Protein AF-A0A3D0DSM5-F1 (afdb_monomer_lite)

Structure (mmCIF, N/CA/C/O backbone):
data_AF-A0A3D0DSM5-F1
#
_entry.id   AF-A0A3D0DSM5-F1
#
loop_
_atom_site.group_PDB
_atom_site.id
_atom_site.type_symbol
_atom_site.label_atom_id
_atom_site.label_alt_id
_atom_site.label_comp_id
_atom_site.label_asym_id
_atom_site.label_entity_id
_atom_site.label_seq_id
_atom_site.pdbx_PDB_ins_code
_atom_site.Cartn_x
_atom_site.Cartn_y
_atom_site.Cartn_z
_atom_site.occupancy
_atom_site.B_iso_or_equiv
_atom_site.auth_seq_id
_atom_site.auth_comp_id
_atom_site.auth_asym_id
_atom_site.auth_atom_id
_atom_site.pdbx_PDB_model_num
ATOM 1 N N . MET A 1 1 ? 28.394 -17.013 -26.724 1.00 43.09 1 MET A N 1
ATOM 2 C CA . MET A 1 1 ? 28.543 -17.064 -25.254 1.00 43.09 1 MET A CA 1
ATOM 3 C C . MET A 1 1 ? 27.442 -16.187 -24.688 1.00 43.09 1 MET A C 1
ATOM 5 O O . MET A 1 1 ? 27.220 -15.110 -25.220 1.00 43.09 1 MET A O 1
ATOM 9 N N . THR A 1 2 ? 26.650 -16.752 -23.790 1.00 45.03 2 THR A N 1
ATOM 10 C CA . THR A 1 2 ? 25.288 -16.355 -23.407 1.00 45.03 2 THR A CA 1
ATOM 11 C C . THR A 1 2 ? 25.183 -14.932 -22.856 1.00 45.03 2 THR A C 1
ATOM 13 O O . THR A 1 2 ? 25.906 -14.584 -21.926 1.00 45.03 2 THR A O 1
ATOM 16 N N . SER A 1 3 ? 24.256 -14.139 -23.402 1.00 41.44 3 SER A N 1
ATOM 17 C CA . SER A 1 3 ? 23.799 -12.875 -22.813 1.00 41.44 3 SER A CA 1
ATOM 18 C C . SER A 1 3 ? 23.222 -13.101 -21.413 1.00 41.44 3 SER A C 1
ATOM 20 O O . SER A 1 3 ? 22.386 -13.993 -21.262 1.00 41.44 3 SER A O 1
ATOM 22 N N . PRO A 1 4 ? 23.546 -12.264 -20.416 1.00 53.75 4 PRO A N 1
ATOM 23 C CA . PRO A 1 4 ? 22.639 -12.017 -19.313 1.00 53.75 4 PRO A CA 1
ATOM 24 C C . PRO A 1 4 ? 21.685 -10.885 -19.720 1.00 53.75 4 PRO A C 1
ATOM 26 O O . PRO A 1 4 ? 22.016 -9.706 -19.622 1.00 53.75 4 PRO A O 1
ATOM 29 N N . THR A 1 5 ? 20.493 -11.235 -20.207 1.00 41.66 5 THR A N 1
ATOM 30 C CA . THR A 1 5 ? 19.344 -10.326 -20.110 1.00 41.66 5 THR A CA 1
ATOM 31 C C . THR A 1 5 ? 18.888 -10.379 -18.660 1.00 41.66 5 THR A C 1
ATOM 33 O O . THR A 1 5 ? 18.065 -11.207 -18.282 1.00 41.66 5 THR A O 1
ATOM 36 N N . THR A 1 6 ? 19.491 -9.532 -17.836 1.00 44.59 6 THR A N 1
ATOM 37 C CA . THR A 1 6 ? 18.930 -9.163 -16.540 1.00 44.59 6 THR A CA 1
ATOM 38 C C . THR A 1 6 ? 17.965 -8.005 -16.798 1.00 44.59 6 THR A C 1
ATOM 40 O O . THR A 1 6 ? 18.402 -7.001 -17.364 1.00 44.59 6 THR A O 1
ATOM 43 N N . PRO A 1 7 ? 16.677 -8.080 -16.423 1.00 48.84 7 PRO A N 1
ATOM 44 C CA . PRO A 1 7 ? 15.846 -6.888 -16.311 1.00 48.84 7 PRO A CA 1
ATOM 45 C C . PRO A 1 7 ? 16.243 -6.138 -15.027 1.00 48.84 7 PRO A C 1
ATOM 47 O O . PRO A 1 7 ? 15.510 -6.125 -14.047 1.00 48.84 7 PRO A O 1
ATOM 50 N N . ASP A 1 8 ? 17.446 -5.562 -15.009 1.00 44.34 8 ASP A N 1
ATOM 51 C CA . ASP A 1 8 ? 17.938 -4.708 -13.922 1.00 44.34 8 ASP A CA 1
ATOM 52 C C . ASP A 1 8 ? 17.748 -3.252 -14.364 1.00 44.34 8 ASP A C 1
ATOM 54 O O . ASP A 1 8 ? 18.511 -2.741 -15.183 1.00 44.34 8 ASP A O 1
ATOM 58 N N . GLY A 1 9 ? 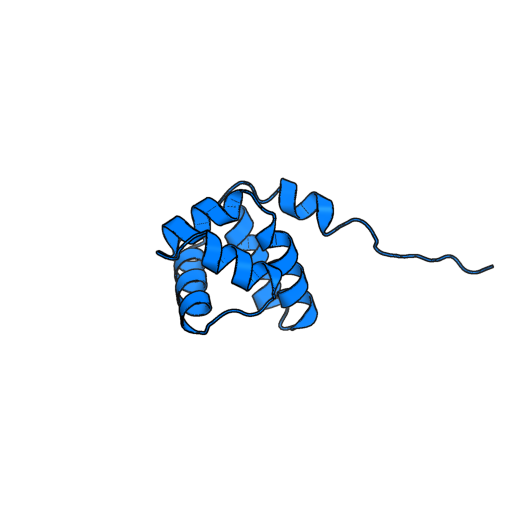16.657 -2.610 -13.931 1.00 41.97 9 GLY A N 1
ATOM 59 C CA . GLY A 1 9 ? 16.458 -1.178 -14.192 1.00 41.97 9 GLY A CA 1
ATOM 60 C C . GLY A 1 9 ? 15.035 -0.623 -14.082 1.00 41.97 9 GLY A C 1
ATOM 61 O O . GLY A 1 9 ? 14.890 0.576 -13.870 1.00 41.97 9 GLY A O 1
ATOM 62 N N . ALA A 1 10 ? 13.979 -1.437 -14.177 1.00 47.56 10 ALA A N 1
ATOM 63 C CA . ALA A 1 10 ? 12.609 -0.900 -14.241 1.00 47.56 10 ALA A CA 1
ATOM 64 C C . ALA A 1 10 ? 12.071 -0.375 -12.890 1.00 47.56 10 ALA A C 1
ATOM 66 O O . ALA A 1 10 ? 11.387 0.645 -12.853 1.00 47.56 10 ALA A O 1
ATOM 67 N N . SER A 1 11 ? 12.413 -1.016 -11.768 1.00 51.00 11 SER A N 1
ATOM 68 C CA . SER A 1 11 ? 11.824 -0.688 -10.458 1.00 51.00 11 SER A CA 1
ATOM 69 C C . SER A 1 11 ? 12.389 0.600 -9.826 1.00 51.00 11 SER A C 1
ATOM 71 O O . SER A 1 11 ? 11.744 1.217 -8.982 1.00 51.00 11 SER A O 1
ATOM 73 N N . GLY A 1 12 ? 13.582 1.054 -10.238 1.00 52.25 12 GLY A N 1
ATOM 74 C CA . GLY A 1 12 ? 14.201 2.281 -9.713 1.00 52.25 12 GLY A CA 1
ATOM 75 C C . GLY A 1 12 ? 13.627 3.575 -10.301 1.00 52.25 12 GLY A C 1
ATOM 76 O O . GLY A 1 12 ? 13.443 4.545 -9.568 1.00 52.25 12 GLY A O 1
ATOM 77 N N . ASP A 1 13 ? 13.316 3.574 -11.598 1.00 62.72 13 ASP A N 1
ATOM 78 C CA . ASP A 1 13 ? 12.776 4.735 -12.324 1.00 62.72 13 ASP A CA 1
ATOM 79 C C . ASP A 1 13 ? 11.261 4.897 -12.101 1.00 62.72 13 ASP A C 1
ATOM 81 O O . ASP A 1 13 ? 10.735 6.010 -12.030 1.00 62.72 13 ASP A O 1
ATOM 85 N N . ALA A 1 14 ? 10.558 3.777 -11.886 1.00 75.12 14 ALA A N 1
ATOM 86 C CA . ALA A 1 14 ? 9.127 3.775 -11.600 1.00 75.12 14 ALA A CA 1
ATOM 87 C C . ALA A 1 14 ? 8.795 4.621 -10.360 1.00 75.12 14 ALA A C 1
ATOM 89 O O . ALA A 1 14 ? 7.937 5.494 -10.439 1.00 75.12 14 ALA A O 1
ATOM 90 N N . ALA A 1 15 ? 9.532 4.462 -9.252 1.00 81.88 15 ALA A N 1
ATOM 91 C CA . ALA A 1 15 ? 9.297 5.228 -8.021 1.00 81.88 15 ALA A CA 1
ATOM 92 C C . ALA A 1 15 ? 9.385 6.753 -8.223 1.00 81.88 15 ALA A C 1
ATOM 94 O O . ALA A 1 15 ? 8.632 7.492 -7.590 1.00 81.88 15 ALA A O 1
ATOM 95 N N . ALA A 1 16 ? 10.266 7.220 -9.115 1.00 81.12 16 ALA A N 1
ATOM 96 C CA . ALA A 1 16 ? 10.416 8.640 -9.436 1.00 81.12 16 ALA A CA 1
ATOM 97 C C . ALA A 1 16 ? 9.218 9.201 -10.220 1.00 81.12 16 ALA A C 1
ATOM 99 O O . ALA A 1 16 ? 8.953 10.399 -10.172 1.00 81.12 16 ALA A O 1
ATOM 100 N N . SER A 1 17 ? 8.473 8.337 -10.912 1.00 81.56 17 SER A N 1
ATOM 101 C CA . SER A 1 17 ? 7.241 8.697 -11.622 1.00 81.56 17 SER A CA 1
ATOM 102 C C . SER A 1 17 ? 6.017 8.716 -10.694 1.00 81.56 17 SER A C 1
ATOM 104 O O . SER A 1 17 ? 5.028 9.391 -10.977 1.00 81.56 17 SE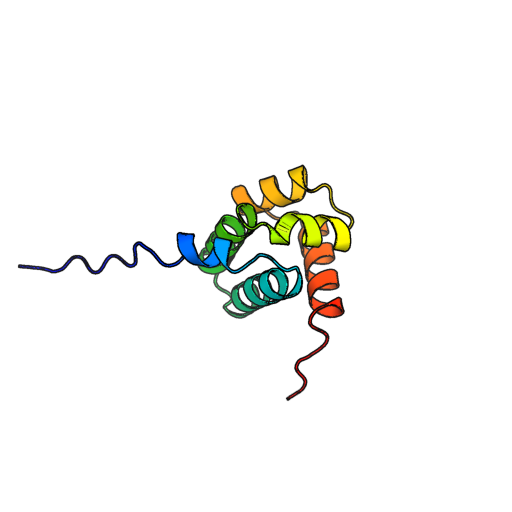R A O 1
ATOM 106 N N . LEU A 1 18 ? 6.083 8.019 -9.553 1.00 87.88 18 LEU A N 1
ATOM 107 C CA . LEU A 1 18 ? 5.013 7.910 -8.554 1.00 87.88 18 LEU A CA 1
ATOM 108 C C . LEU A 1 18 ? 5.019 9.105 -7.582 1.00 87.88 18 LEU A C 1
ATOM 110 O O . LEU A 1 18 ? 5.138 8.959 -6.364 1.00 87.88 18 LEU A O 1
ATOM 114 N N . THR A 1 19 ? 4.917 10.319 -8.114 1.00 86.38 19 THR A N 1
ATOM 115 C CA . THR A 1 19 ? 4.911 11.552 -7.304 1.00 86.38 19 THR A CA 1
ATOM 116 C C . THR A 1 19 ? 3.520 11.911 -6.786 1.00 86.38 19 THR A C 1
ATOM 118 O O . THR A 1 19 ? 3.393 12.576 -5.759 1.00 86.38 19 THR A O 1
ATOM 121 N N . THR A 1 20 ? 2.468 11.444 -7.463 1.00 86.38 20 THR A N 1
ATOM 122 C CA . THR A 1 20 ? 1.071 11.737 -7.129 1.00 86.38 20 THR A CA 1
ATOM 123 C C . THR A 1 20 ? 0.364 10.535 -6.515 1.00 86.38 20 THR A C 1
ATOM 125 O O . THR A 1 20 ? 0.768 9.382 -6.682 1.00 86.38 20 THR A O 1
ATOM 128 N N . LEU A 1 21 ? -0.730 10.819 -5.805 1.00 87.38 21 LEU A N 1
ATOM 129 C CA . LEU A 1 21 ? -1.592 9.791 -5.232 1.00 87.38 21 LEU A CA 1
ATOM 130 C C . LEU A 1 21 ? -2.215 8.895 -6.310 1.00 87.38 21 LEU A C 1
ATOM 132 O O . LEU A 1 21 ? -2.205 7.680 -6.162 1.00 87.38 21 LEU A O 1
ATOM 136 N N . GLU A 1 22 ? -2.707 9.481 -7.403 1.00 86.19 22 GLU A N 1
ATOM 137 C CA . GLU A 1 22 ? -3.315 8.740 -8.518 1.00 86.19 22 GLU A CA 1
ATOM 138 C C . GLU A 1 22 ? -2.318 7.799 -9.199 1.00 86.19 22 GLU A C 1
ATOM 140 O O . GLU A 1 22 ? -2.643 6.639 -9.438 1.00 86.19 22 GLU A O 1
ATOM 145 N N . ALA A 1 23 ? -1.082 8.252 -9.444 1.00 88.06 23 ALA A N 1
ATOM 146 C CA . ALA A 1 23 ? -0.049 7.407 -10.042 1.00 88.06 23 ALA A CA 1
ATOM 147 C C . ALA A 1 23 ? 0.286 6.209 -9.142 1.00 88.06 23 ALA A C 1
ATOM 149 O O . ALA A 1 23 ? 0.389 5.077 -9.616 1.00 88.06 23 ALA A O 1
ATOM 150 N N . LEU A 1 24 ? 0.408 6.445 -7.831 1.00 88.50 24 LEU A N 1
ATOM 151 C CA . LEU A 1 24 ? 0.660 5.389 -6.853 1.00 88.50 24 LEU A CA 1
ATOM 152 C C . LEU A 1 24 ? -0.518 4.412 -6.735 1.00 88.50 24 LEU A C 1
ATOM 154 O O . LEU A 1 24 ? -0.310 3.200 -6.672 1.00 88.50 24 LEU A O 1
ATOM 158 N N . ALA A 1 25 ? -1.746 4.929 -6.737 1.00 88.88 25 ALA A N 1
ATOM 159 C CA . ALA A 1 25 ? -2.967 4.136 -6.697 1.00 88.88 25 ALA A CA 1
ATOM 160 C C . ALA A 1 25 ? -3.099 3.235 -7.934 1.00 88.88 25 ALA A C 1
ATOM 162 O O . ALA A 1 25 ? -3.328 2.037 -7.783 1.00 88.88 25 ALA A O 1
ATOM 163 N N . ALA A 1 26 ? -2.887 3.781 -9.135 1.00 87.06 26 ALA A N 1
ATOM 164 C CA . ALA A 1 26 ? -2.920 3.026 -10.387 1.00 87.06 26 ALA A CA 1
ATOM 165 C C . ALA A 1 26 ? -1.826 1.945 -10.440 1.00 87.06 26 ALA A C 1
ATOM 167 O O . ALA A 1 26 ? -2.087 0.818 -10.856 1.00 87.06 26 ALA A O 1
ATOM 168 N N . TRP A 1 27 ? -0.619 2.257 -9.959 1.00 87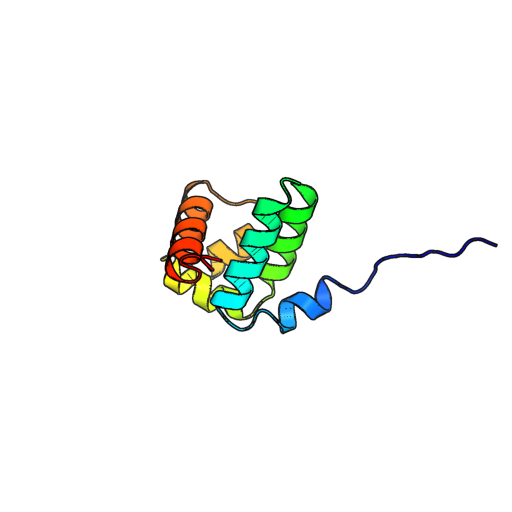.62 27 TRP A N 1
ATOM 169 C CA . TRP A 1 27 ? 0.486 1.298 -9.870 1.00 87.62 27 TRP A CA 1
ATOM 170 C C . TRP A 1 27 ? 0.150 0.104 -8.971 1.00 87.62 27 TRP A C 1
ATOM 172 O O . TRP A 1 27 ? 0.325 -1.051 -9.361 1.00 87.62 27 TRP A O 1
ATOM 182 N N . LEU A 1 28 ? -0.374 0.377 -7.774 1.00 87.69 28 LEU A N 1
ATOM 183 C CA . LEU A 1 28 ? -0.783 -0.671 -6.844 1.00 87.69 28 LEU A CA 1
ATOM 184 C C . LEU A 1 28 ? -1.973 -1.465 -7.392 1.00 87.69 28 LEU A C 1
ATOM 186 O O . LEU A 1 28 ? -1.966 -2.688 -7.293 1.00 87.69 28 LEU A O 1
ATOM 190 N N . ALA A 1 29 ? -2.954 -0.804 -8.012 1.00 87.69 29 ALA A N 1
ATOM 191 C CA . ALA A 1 29 ? -4.098 -1.464 -8.639 1.00 87.69 29 ALA A CA 1
ATOM 192 C C . ALA A 1 29 ? -3.666 -2.452 -9.735 1.00 87.69 29 ALA A C 1
ATOM 194 O O . ALA A 1 29 ? -4.111 -3.597 -9.724 1.00 87.69 29 ALA A O 1
ATOM 195 N N . ALA A 1 30 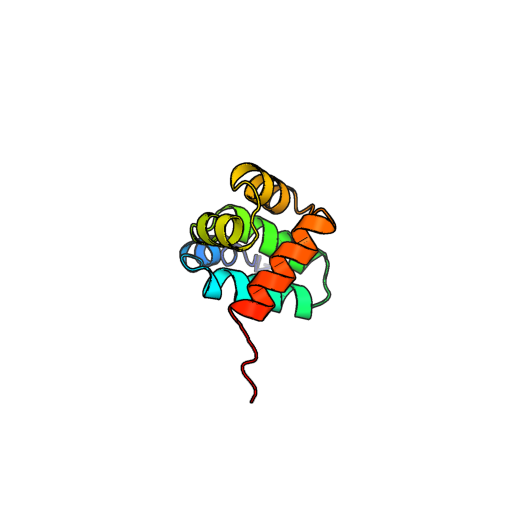? -2.737 -2.057 -10.612 1.00 86.44 30 ALA A N 1
ATOM 196 C CA . ALA A 1 30 ? -2.179 -2.943 -11.634 1.00 86.44 30 ALA A CA 1
ATOM 197 C C . ALA A 1 30 ? -1.457 -4.158 -11.019 1.00 86.44 30 ALA A C 1
ATOM 199 O O . ALA A 1 30 ? -1.584 -5.282 -11.508 1.00 86.44 30 ALA A O 1
ATOM 200 N N . ALA A 1 31 ? -0.738 -3.956 -9.911 1.00 87.81 31 ALA A N 1
ATOM 201 C CA . ALA A 1 31 ? -0.084 -5.045 -9.192 1.00 87.81 31 ALA A CA 1
ATOM 202 C C . ALA A 1 31 ? -1.094 -6.012 -8.544 1.00 87.81 31 ALA A C 1
ATOM 204 O O . ALA A 1 31 ? -0.895 -7.226 -8.592 1.00 87.81 31 ALA A O 1
ATOM 205 N N . PHE A 1 32 ? -2.196 -5.496 -7.986 1.00 84.31 32 PHE A N 1
ATOM 206 C CA . PHE A 1 32 ? -3.300 -6.322 -7.484 1.00 84.31 32 PHE A CA 1
ATOM 207 C C . PHE A 1 32 ? -3.988 -7.105 -8.612 1.00 84.31 32 PHE A C 1
ATOM 209 O O . PHE A 1 32 ? -4.285 -8.286 -8.433 1.00 84.31 32 PHE A O 1
ATOM 216 N N . GLU A 1 33 ? -4.204 -6.484 -9.775 1.00 85.25 33 GLU A N 1
ATOM 217 C CA . GLU A 1 33 ? -4.840 -7.120 -10.937 1.00 85.25 33 GLU A CA 1
ATOM 218 C C . GLU A 1 33 ? -3.983 -8.240 -11.545 1.00 85.25 33 GLU A C 1
ATOM 220 O O . GLU A 1 33 ? -4.517 -9.255 -11.995 1.00 85.25 33 GLU A O 1
ATOM 225 N N . SER A 1 34 ? -2.653 -8.118 -11.472 1.00 85.00 34 SER A N 1
ATOM 226 C CA . SER A 1 34 ? -1.729 -9.175 -11.897 1.00 85.00 34 SER A CA 1
ATOM 227 C C . SER A 1 34 ? -1.930 -10.499 -11.144 1.00 85.00 34 SER A C 1
ATOM 229 O O . SER A 1 34 ? -1.534 -11.544 -11.661 1.00 85.00 34 SER A O 1
ATOM 231 N N . GLY A 1 35 ? -2.480 -10.476 -9.923 1.00 82.25 35 GLY A N 1
ATOM 232 C CA . GLY A 1 35 ? -2.733 -11.670 -9.105 1.00 82.25 35 GLY A CA 1
ATOM 233 C C . GLY A 1 35 ? -1.482 -12.440 -8.652 1.00 82.25 35 GLY A C 1
ATOM 234 O O . GLY A 1 35 ? -1.612 -13.525 -8.087 1.00 82.25 35 GLY A O 1
ATOM 235 N N . ASP A 1 36 ? -0.283 -11.900 -8.886 1.00 86.69 36 ASP A N 1
ATOM 236 C CA . ASP A 1 36 ? 0.992 -12.527 -8.541 1.00 86.69 36 ASP A CA 1
ATOM 237 C C . ASP A 1 36 ? 1.606 -11.850 -7.310 1.00 86.69 36 ASP A C 1
ATOM 239 O O . ASP A 1 36 ? 1.878 -10.647 -7.297 1.00 86.69 36 ASP A O 1
ATOM 243 N N . THR A 1 37 ? 1.834 -12.633 -6.255 1.00 84.81 37 THR A N 1
ATOM 244 C CA . THR A 1 37 ? 2.356 -12.120 -4.984 1.00 84.81 37 THR A CA 1
ATOM 245 C C . THR A 1 37 ? 3.751 -11.513 -5.129 1.00 84.81 37 THR A C 1
ATOM 247 O O . THR A 1 37 ? 4.057 -10.544 -4.439 1.00 84.81 37 THR A O 1
ATOM 250 N N . ALA A 1 38 ? 4.604 -12.040 -6.014 1.00 87.38 38 ALA A N 1
ATOM 251 C CA . ALA A 1 38 ? 5.942 -11.488 -6.214 1.00 87.38 38 ALA A CA 1
ATOM 252 C C . ALA A 1 38 ? 5.875 -10.112 -6.891 1.00 87.38 38 ALA A C 1
ATOM 254 O O . ALA A 1 38 ? 6.594 -9.198 -6.489 1.00 87.38 38 ALA A O 1
ATOM 255 N N . VAL A 1 39 ? 4.965 -9.949 -7.857 1.00 87.31 39 VAL A N 1
ATOM 256 C CA . VAL A 1 39 ? 4.703 -8.659 -8.519 1.00 87.31 39 VAL A CA 1
ATOM 257 C C . VAL A 1 39 ? 4.128 -7.648 -7.529 1.00 87.31 39 VAL A C 1
ATOM 259 O O . VAL A 1 39 ? 4.570 -6.500 -7.499 1.00 87.31 39 VAL A O 1
ATOM 262 N N . LEU A 1 40 ? 3.197 -8.076 -6.671 1.00 86.94 40 LEU A N 1
ATOM 263 C CA . LEU A 1 40 ? 2.642 -7.230 -5.615 1.00 86.94 40 LEU A CA 1
ATOM 264 C C . LEU A 1 40 ? 3.733 -6.733 -4.657 1.00 86.94 40 LEU A C 1
ATOM 266 O O . LEU A 1 40 ? 3.813 -5.540 -4.377 1.00 86.94 40 LEU A O 1
ATOM 270 N N . VAL A 1 41 ? 4.585 -7.636 -4.168 1.00 89.38 41 VAL A N 1
ATOM 271 C CA . VAL A 1 41 ? 5.670 -7.285 -3.243 1.00 89.38 41 VAL A CA 1
ATOM 272 C C . VAL A 1 41 ? 6.670 -6.332 -3.899 1.00 89.38 41 VAL A C 1
ATOM 274 O O . VAL A 1 41 ? 7.043 -5.344 -3.269 1.00 89.38 41 VAL A O 1
ATOM 277 N N . ASP A 1 42 ? 7.059 -6.554 -5.158 1.00 89.19 42 ASP A N 1
ATOM 278 C CA . ASP A 1 42 ? 7.948 -5.623 -5.872 1.00 89.19 42 ASP A CA 1
ATOM 279 C C . ASP A 1 42 ? 7.310 -4.233 -6.007 1.00 89.19 42 ASP A C 1
ATOM 281 O O . ASP A 1 42 ? 7.924 -3.218 -5.668 1.00 89.19 42 ASP A O 1
ATOM 285 N N . ALA A 1 43 ? 6.033 -4.184 -6.394 1.00 89.88 43 ALA A N 1
ATOM 286 C CA . ALA A 1 43 ? 5.289 -2.939 -6.520 1.00 89.88 43 ALA A CA 1
ATOM 287 C C . ALA A 1 43 ? 5.201 -2.174 -5.190 1.00 89.88 43 ALA A C 1
ATOM 289 O O . ALA A 1 43 ? 5.355 -0.949 -5.184 1.00 89.88 43 ALA A O 1
ATOM 290 N N . LEU A 1 44 ? 5.009 -2.881 -4.071 1.00 89.00 44 LEU A N 1
ATOM 291 C CA . LEU A 1 44 ? 5.025 -2.305 -2.724 1.00 89.00 44 LEU A CA 1
ATOM 292 C C . LEU A 1 44 ? 6.409 -1.750 -2.370 1.00 89.00 44 LEU A C 1
ATOM 294 O O . LEU A 1 44 ? 6.515 -0.624 -1.883 1.00 89.00 44 LEU A O 1
ATOM 298 N N . VAL A 1 45 ? 7.483 -2.477 -2.672 1.00 89.19 45 VAL A N 1
ATOM 299 C CA . VAL A 1 45 ? 8.852 -2.008 -2.414 1.00 89.19 45 VAL A CA 1
ATOM 300 C C . VAL A 1 45 ? 9.162 -0.739 -3.216 1.00 89.19 45 VAL A C 1
ATOM 302 O O . VAL A 1 45 ? 9.724 0.210 -2.660 1.00 89.19 45 VAL A O 1
ATOM 305 N N . VAL A 1 46 ? 8.744 -0.662 -4.482 1.00 90.31 46 VAL A N 1
ATOM 306 C CA . VAL A 1 46 ? 8.861 0.554 -5.310 1.00 90.31 46 VAL A CA 1
ATOM 307 C C . VAL A 1 46 ? 8.046 1.699 -4.710 1.00 90.31 46 VAL A C 1
ATOM 309 O O . VAL A 1 46 ? 8.574 2.796 -4.501 1.00 90.31 46 VAL A O 1
ATOM 312 N N . ALA A 1 47 ? 6.790 1.429 -4.350 1.00 88.25 47 ALA A N 1
ATOM 313 C CA . ALA A 1 47 ? 5.904 2.383 -3.699 1.00 88.25 47 ALA A CA 1
ATOM 314 C C . ALA A 1 47 ? 6.506 2.923 -2.389 1.00 88.25 47 ALA A C 1
ATOM 316 O O . ALA A 1 47 ? 6.419 4.116 -2.121 1.00 88.25 47 ALA A O 1
ATOM 317 N N . SER A 1 48 ? 7.207 2.113 -1.589 1.00 89.12 48 SER A N 1
ATOM 318 C CA . SER A 1 48 ? 7.829 2.575 -0.331 1.00 89.12 48 SER A CA 1
ATOM 319 C C . SER A 1 48 ? 8.784 3.768 -0.515 1.00 89.12 48 SER A C 1
ATOM 321 O O . SER A 1 48 ? 8.945 4.590 0.393 1.00 89.12 48 SER A O 1
ATOM 323 N N . ARG A 1 49 ? 9.391 3.879 -1.704 1.00 87.38 49 ARG A N 1
ATOM 324 C CA . ARG A 1 49 ? 10.382 4.900 -2.073 1.00 87.38 49 ARG A CA 1
ATOM 325 C C . ARG A 1 49 ? 9.773 6.090 -2.815 1.00 87.38 49 ARG A C 1
ATOM 327 O O . ARG A 1 49 ? 10.459 7.091 -2.994 1.00 87.38 49 ARG A O 1
ATOM 334 N N . ALA A 1 50 ? 8.517 5.980 -3.230 1.00 89.69 50 ALA A N 1
ATOM 335 C CA . ALA A 1 50 ? 7.798 7.007 -3.963 1.00 89.69 50 ALA A CA 1
ATOM 336 C C . ALA A 1 50 ? 7.425 8.205 -3.072 1.00 89.69 50 ALA A C 1
ATOM 338 O O . ALA A 1 50 ? 7.074 8.051 -1.895 1.00 89.69 50 ALA A O 1
ATOM 339 N N . GLU A 1 51 ? 7.440 9.411 -3.644 1.00 86.25 51 GLU A N 1
ATOM 340 C CA . GLU A 1 51 ? 6.960 10.620 -2.957 1.00 86.25 51 GLU A CA 1
ATOM 341 C C . GLU A 1 51 ? 5.438 10.576 -2.737 1.00 86.25 51 GLU A C 1
ATOM 343 O O . GLU A 1 51 ? 4.950 10.993 -1.680 1.00 86.25 51 GLU A O 1
ATOM 348 N N . GLY A 1 52 ? 4.701 9.949 -3.665 1.00 84.19 52 GLY A N 1
ATOM 349 C CA . GLY A 1 52 ? 3.252 9.738 -3.596 1.00 84.19 52 GLY A CA 1
ATOM 350 C C . GLY A 1 52 ? 2.782 9.001 -2.336 1.00 84.19 52 GLY A C 1
ATOM 351 O O . GLY A 1 52 ? 1.642 9.168 -1.902 1.00 84.19 52 GLY A O 1
ATOM 352 N N . THR A 1 53 ? 3.667 8.254 -1.673 1.00 86.00 53 THR A N 1
ATOM 353 C CA . THR A 1 53 ? 3.347 7.473 -0.465 1.00 86.00 53 THR A CA 1
ATOM 354 C C . THR A 1 53 ? 2.978 8.361 0.716 1.00 86.00 53 THR A C 1
ATOM 356 O O . THR A 1 53 ? 2.181 7.966 1.565 1.00 86.00 53 THR A O 1
ATOM 359 N N . ALA A 1 54 ? 3.488 9.597 0.752 1.00 88.06 54 ALA A N 1
ATOM 360 C CA . ALA A 1 54 ? 3.052 10.602 1.719 1.00 88.06 54 ALA A CA 1
ATOM 361 C C . ALA A 1 54 ? 1.570 10.960 1.541 1.00 88.06 54 ALA A C 1
ATOM 363 O O . ALA A 1 54 ? 0.806 10.988 2.506 1.00 88.06 54 ALA A O 1
ATOM 364 N N . HIS A 1 55 ? 1.169 11.199 0.292 1.00 88.75 55 HIS A N 1
ATOM 365 C CA . HIS A 1 55 ? -0.200 11.551 -0.066 1.00 88.75 55 HIS A CA 1
ATOM 366 C C . HIS A 1 55 ? -1.153 10.383 0.180 1.00 88.75 55 HIS A C 1
ATOM 368 O O . HIS A 1 55 ? -2.253 10.580 0.691 1.00 88.75 55 HIS A O 1
ATOM 374 N N . MET A 1 56 ? -0.705 9.162 -0.108 1.00 88.44 56 MET A N 1
ATOM 375 C CA . MET A 1 56 ? -1.498 7.957 0.103 1.00 88.44 56 MET A CA 1
ATOM 376 C C . MET A 1 56 ? -1.715 7.643 1.572 1.00 88.44 56 MET A C 1
ATOM 378 O O . MET A 1 56 ? -2.839 7.342 1.955 1.00 88.44 56 MET A O 1
ATOM 382 N N . ALA A 1 57 ? -0.690 7.795 2.409 1.00 89.62 57 ALA A N 1
ATOM 383 C CA . ALA A 1 57 ? -0.845 7.680 3.855 1.00 89.62 57 ALA A CA 1
ATOM 384 C C . ALA A 1 57 ? -1.858 8.700 4.395 1.00 89.62 57 ALA A C 1
ATOM 386 O O . ALA A 1 57 ? -2.756 8.337 5.152 1.00 89.62 57 ALA A O 1
ATOM 387 N N . ALA A 1 58 ? -1.765 9.956 3.943 1.00 89.00 58 ALA A N 1
ATOM 388 C CA . ALA A 1 58 ? -2.692 11.011 4.343 1.00 89.00 58 ALA A CA 1
ATOM 389 C C . ALA A 1 58 ? -4.142 10.713 3.918 1.00 89.00 58 ALA A C 1
ATOM 391 O O . ALA A 1 58 ? -5.056 10.894 4.719 1.00 89.00 58 ALA A O 1
ATOM 392 N N . ALA A 1 59 ? -4.352 10.219 2.694 1.00 88.31 59 ALA A N 1
ATOM 393 C CA . ALA A 1 59 ? -5.676 9.850 2.191 1.00 88.31 59 ALA A CA 1
ATOM 394 C C . ALA A 1 59 ? -6.235 8.579 2.855 1.00 88.31 59 ALA A C 1
ATOM 396 O O . ALA A 1 59 ? -7.429 8.503 3.135 1.00 88.31 59 ALA A O 1
ATOM 397 N N . ALA A 1 60 ? -5.374 7.601 3.148 1.00 87.62 60 ALA A N 1
ATOM 398 C CA . ALA A 1 60 ? -5.743 6.350 3.811 1.00 87.62 60 ALA A CA 1
ATOM 399 C C . ALA A 1 60 ? -5.998 6.531 5.316 1.00 87.62 60 ALA A C 1
ATOM 401 O O . ALA A 1 60 ? -6.510 5.621 5.962 1.00 87.62 60 ALA A O 1
ATOM 402 N N . GLY A 1 61 ? -5.636 7.687 5.886 1.00 89.31 61 GLY A N 1
ATOM 403 C CA . GLY A 1 61 ? -5.702 7.926 7.327 1.00 89.31 61 GLY A CA 1
ATOM 404 C C . GLY A 1 61 ? -4.661 7.128 8.119 1.00 89.31 61 GLY A C 1
ATOM 405 O O . GLY A 1 61 ? -4.852 6.895 9.310 1.00 89.31 61 GLY A O 1
ATOM 406 N N . LEU A 1 62 ? -3.571 6.712 7.467 1.00 89.50 62 LEU A N 1
ATOM 407 C CA . LEU A 1 62 ? -2.501 5.907 8.054 1.00 89.50 62 LEU A CA 1
ATOM 408 C C . LEU A 1 62 ? -1.265 6.767 8.360 1.00 89.50 62 LEU A C 1
ATOM 410 O O . LEU A 1 62 ? -0.983 7.741 7.653 1.00 89.50 62 LEU A O 1
ATOM 414 N N . PRO A 1 63 ? -0.462 6.407 9.376 1.00 90.81 63 PRO A N 1
ATOM 415 C CA . PRO A 1 63 ? 0.811 7.069 9.605 1.00 90.81 63 PRO A CA 1
ATOM 416 C C . PRO A 1 63 ? 1.783 6.775 8.453 1.00 90.81 63 PRO A C 1
ATOM 418 O O . PRO A 1 63 ? 2.068 5.622 8.144 1.00 90.81 63 PRO A O 1
ATOM 421 N N . GLN A 1 64 ? 2.371 7.816 7.852 1.00 88.06 64 GLN A N 1
ATOM 422 C CA . GLN A 1 64 ? 3.308 7.677 6.723 1.00 88.06 64 GLN A CA 1
ATOM 423 C C . GLN A 1 64 ? 4.472 6.718 7.013 1.00 88.06 64 GLN A C 1
ATOM 425 O O . GLN A 1 64 ? 4.898 5.974 6.131 1.00 88.06 64 GLN A O 1
ATOM 430 N N . ALA A 1 65 ? 5.000 6.742 8.240 1.00 89.81 65 ALA A N 1
ATOM 431 C CA . ALA A 1 65 ? 6.082 5.855 8.655 1.00 89.81 65 ALA A CA 1
ATOM 432 C C . ALA A 1 65 ? 5.646 4.382 8.680 1.00 89.81 65 ALA A C 1
ATOM 434 O O . ALA A 1 65 ? 6.410 3.519 8.257 1.00 89.81 65 ALA A O 1
ATOM 435 N N . GLU A 1 66 ? 4.418 4.109 9.123 1.00 89.69 66 GLU A N 1
ATOM 436 C CA . GLU A 1 66 ? 3.842 2.764 9.145 1.00 89.69 66 GLU A CA 1
ATOM 437 C C . GLU A 1 66 ? 3.572 2.268 7.725 1.00 89.69 66 GLU A C 1
ATOM 439 O O . GLU A 1 66 ? 4.021 1.182 7.370 1.00 89.69 66 GLU A O 1
ATOM 444 N N . LEU A 1 67 ? 2.952 3.099 6.878 1.00 89.00 67 LEU A N 1
ATOM 445 C CA . LEU A 1 67 ? 2.686 2.739 5.485 1.00 89.00 67 LEU A CA 1
ATOM 446 C C . LEU A 1 67 ? 3.984 2.460 4.714 1.00 89.00 67 LEU A C 1
ATOM 448 O O . LEU A 1 67 ? 4.085 1.449 4.024 1.00 89.00 67 LEU A O 1
ATOM 452 N N . ARG A 1 68 ? 5.007 3.316 4.862 1.00 88.00 68 ARG A N 1
ATOM 453 C CA . ARG A 1 68 ? 6.320 3.067 4.244 1.00 88.00 68 ARG A CA 1
ATOM 454 C C . ARG A 1 68 ? 6.959 1.781 4.746 1.00 88.00 68 ARG A C 1
ATOM 456 O O . ARG A 1 68 ? 7.537 1.066 3.937 1.00 88.00 68 ARG A O 1
ATOM 463 N N . ALA A 1 69 ? 6.908 1.514 6.051 1.00 89.62 69 ALA A N 1
ATOM 464 C CA . ALA A 1 69 ? 7.492 0.303 6.616 1.00 89.62 69 ALA A CA 1
ATOM 465 C C . ALA A 1 69 ? 6.774 -0.950 6.095 1.00 89.62 69 ALA A C 1
ATOM 467 O O . ALA A 1 69 ? 7.434 -1.895 5.675 1.00 89.62 69 ALA A O 1
ATOM 468 N N . ALA A 1 70 ? 5.440 -0.926 6.046 1.00 89.69 70 ALA A N 1
ATOM 469 C CA . ALA A 1 70 ? 4.630 -1.999 5.479 1.00 89.69 70 ALA A CA 1
ATOM 470 C C . ALA A 1 70 ? 4.978 -2.250 4.001 1.00 89.69 70 ALA A C 1
ATOM 472 O O . ALA A 1 70 ? 5.234 -3.383 3.603 1.00 89.69 70 ALA A O 1
ATOM 473 N N . PHE A 1 71 ? 5.083 -1.183 3.204 1.00 89.38 71 PHE A N 1
ATOM 474 C CA . PHE A 1 71 ? 5.486 -1.254 1.798 1.00 89.38 71 PHE A CA 1
ATOM 475 C C . PHE A 1 71 ? 6.909 -1.794 1.612 1.00 89.38 71 PHE A C 1
ATOM 477 O O . PHE A 1 71 ? 7.134 -2.660 0.773 1.00 89.38 71 PHE A O 1
ATOM 484 N N . ALA A 1 72 ? 7.865 -1.328 2.418 1.00 87.94 72 ALA A N 1
ATOM 485 C CA . ALA A 1 72 ? 9.256 -1.770 2.349 1.00 87.94 72 ALA A CA 1
ATOM 486 C C . ALA A 1 72 ? 9.426 -3.245 2.745 1.00 87.94 72 ALA A C 1
ATOM 488 O O . ALA A 1 72 ? 10.273 -3.935 2.183 1.00 87.94 72 ALA A O 1
ATOM 489 N N . ASN A 1 73 ? 8.616 -3.727 3.690 1.00 87.75 73 ASN A N 1
ATOM 490 C CA . ASN A 1 73 ? 8.598 -5.131 4.097 1.00 87.75 73 ASN A CA 1
ATOM 491 C 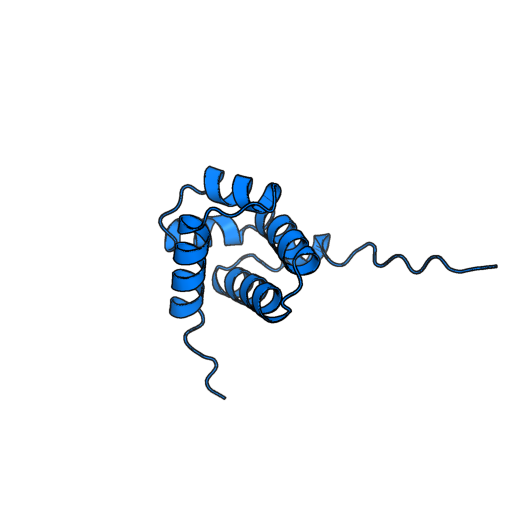C . ASN A 1 73 ? 7.752 -6.012 3.160 1.00 87.75 73 ASN A C 1
ATOM 493 O O . ASN A 1 73 ? 7.790 -7.232 3.287 1.00 87.75 73 ASN A O 1
ATOM 497 N N . GLY A 1 74 ? 6.975 -5.416 2.246 1.00 85.31 74 GLY A N 1
ATOM 498 C CA . GLY A 1 74 ? 5.995 -6.135 1.429 1.00 85.31 74 GLY A CA 1
ATOM 499 C C . GLY A 1 74 ? 4.866 -6.767 2.252 1.00 85.31 74 GLY A C 1
ATOM 500 O O . GLY A 1 74 ? 4.210 -7.693 1.783 1.00 85.31 74 GLY A O 1
ATOM 501 N N . GLU A 1 75 ? 4.649 -6.292 3.480 1.00 85.88 75 GLU A N 1
ATOM 502 C CA . GLU A 1 75 ? 3.731 -6.888 4.446 1.00 85.88 75 GLU A CA 1
ATOM 503 C C . GLU A 1 75 ? 2.669 -5.855 4.832 1.00 85.88 75 GLU A C 1
ATOM 505 O O . GLU A 1 75 ? 2.902 -4.952 5.636 1.00 85.88 75 GLU A O 1
ATOM 510 N N . LEU A 1 76 ? 1.498 -5.959 4.200 1.00 84.25 76 LEU A N 1
ATOM 511 C CA . LEU A 1 76 ? 0.354 -5.103 4.490 1.00 84.25 76 LEU A CA 1
ATOM 512 C C . LEU A 1 76 ? -0.581 -5.772 5.493 1.00 84.25 76 LEU A C 1
ATOM 514 O O . LEU A 1 76 ? -1.088 -6.870 5.263 1.00 84.25 76 LEU A O 1
ATOM 518 N N . SER A 1 77 ? -0.868 -5.063 6.583 1.00 86.81 77 SER A N 1
ATOM 519 C CA . SER A 1 77 ? -1.976 -5.406 7.471 1.00 86.81 77 SER A CA 1
ATOM 520 C C . SER A 1 77 ? -3.297 -5.336 6.710 1.00 86.81 77 SER A C 1
ATOM 522 O O . SER A 1 77 ? -3.488 -4.449 5.880 1.00 86.81 77 SER A O 1
ATOM 524 N N . LEU A 1 78 ? -4.251 -6.202 7.060 1.00 86.31 78 LEU A N 1
ATOM 525 C CA . LEU A 1 78 ? -5.578 -6.223 6.431 1.00 86.31 78 LEU A CA 1
ATOM 526 C C . LEU A 1 78 ? -6.271 -4.846 6.486 1.00 86.31 78 LEU A C 1
ATOM 528 O O . LEU A 1 78 ? -6.917 -4.435 5.528 1.00 86.31 78 LEU A O 1
ATOM 532 N N . ASP A 1 79 ? -6.091 -4.123 7.595 1.00 86.88 79 ASP A N 1
ATOM 533 C CA . ASP A 1 79 ? -6.587 -2.756 7.785 1.00 86.88 79 ASP A CA 1
ATOM 534 C C . ASP A 1 79 ? -5.963 -1.772 6.781 1.00 86.88 79 ASP A C 1
ATOM 536 O O . ASP A 1 79 ? -6.677 -1.059 6.075 1.00 86.88 79 ASP A O 1
ATOM 540 N N . ALA A 1 80 ? -4.636 -1.826 6.621 1.00 87.06 80 ALA A N 1
ATOM 541 C CA . ALA A 1 80 ? -3.909 -1.003 5.664 1.00 87.06 80 ALA A CA 1
ATOM 542 C C . ALA A 1 80 ? -4.314 -1.324 4.220 1.00 87.06 80 ALA A C 1
ATOM 544 O O . ALA A 1 80 ? -4.551 -0.407 3.436 1.00 87.06 80 ALA A O 1
ATOM 545 N N . THR A 1 81 ? -4.467 -2.606 3.873 1.00 88.38 81 THR A N 1
ATOM 546 C CA . THR A 1 81 ? -4.967 -3.028 2.558 1.00 88.38 81 THR A CA 1
ATOM 547 C C . THR A 1 81 ? -6.356 -2.457 2.281 1.00 88.38 81 THR A C 1
ATOM 549 O O . THR A 1 81 ? -6.575 -1.887 1.216 1.00 88.38 81 THR A O 1
ATOM 552 N N . LEU A 1 82 ? -7.289 -2.545 3.236 1.00 88.88 82 LEU A N 1
ATOM 553 C CA . LEU A 1 82 ? -8.641 -1.999 3.081 1.00 88.88 82 LEU A CA 1
ATOM 554 C C . LEU A 1 82 ? -8.642 -0.470 2.952 1.00 88.88 82 LEU A C 1
ATOM 556 O O . LEU A 1 82 ? -9.396 0.076 2.144 1.00 88.88 82 LEU A O 1
ATOM 560 N N . ALA A 1 83 ? -7.808 0.225 3.727 1.00 89.62 83 ALA A N 1
ATOM 561 C CA . ALA A 1 83 ? -7.662 1.674 3.641 1.00 89.62 83 ALA A CA 1
ATOM 562 C C . ALA A 1 83 ? -7.100 2.101 2.275 1.00 89.62 83 ALA A C 1
ATOM 564 O O . ALA A 1 83 ? -7.649 2.993 1.631 1.00 89.62 83 ALA A O 1
ATOM 565 N N . ILE A 1 84 ? -6.068 1.407 1.790 1.00 87.50 84 ILE A N 1
ATOM 566 C CA . ILE A 1 84 ? -5.480 1.604 0.461 1.00 87.50 84 ILE A CA 1
ATOM 567 C C . ILE A 1 84 ? -6.515 1.358 -0.637 1.00 87.50 84 ILE A C 1
ATOM 569 O O . ILE A 1 84 ? -6.686 2.216 -1.497 1.00 87.50 84 ILE A O 1
ATOM 573 N N . MET A 1 85 ? -7.235 0.234 -0.601 1.00 87.75 85 MET A N 1
ATOM 574 C CA . MET A 1 85 ? -8.256 -0.079 -1.606 1.00 87.75 85 MET A CA 1
ATOM 575 C C . MET A 1 85 ? -9.361 0.978 -1.645 1.00 87.75 85 MET A C 1
ATOM 577 O O . MET A 1 85 ? -9.790 1.352 -2.729 1.00 87.75 85 MET A O 1
ATOM 581 N N . LYS A 1 86 ? -9.780 1.518 -0.492 1.00 87.25 86 LYS A N 1
ATOM 582 C CA . LYS A 1 86 ? -10.724 2.647 -0.455 1.00 87.25 86 LYS A CA 1
ATOM 583 C C . LYS A 1 86 ? -10.157 3.897 -1.116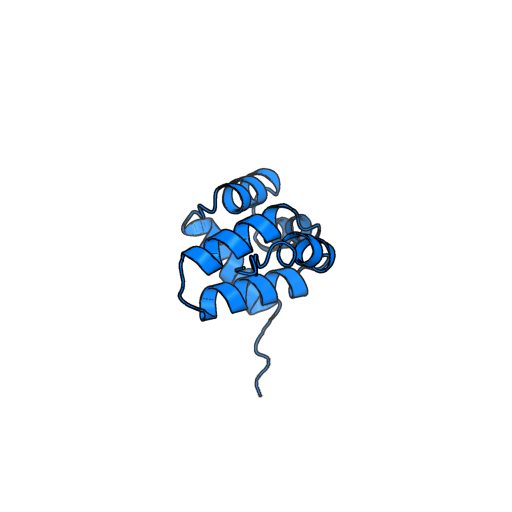 1.00 87.25 86 LYS A C 1
ATOM 585 O O . LYS A 1 86 ? -10.871 4.564 -1.848 1.00 87.25 86 LYS A O 1
ATOM 590 N N . VAL A 1 87 ? -8.896 4.235 -0.858 1.00 88.38 87 VAL A N 1
ATOM 591 C CA . VAL A 1 87 ? -8.254 5.394 -1.496 1.00 88.38 87 VAL A CA 1
ATOM 592 C C . VAL A 1 87 ? -8.153 5.196 -3.003 1.00 88.38 87 VAL A C 1
ATOM 594 O O . VAL A 1 87 ? -8.446 6.129 -3.742 1.00 88.38 87 VAL A O 1
ATOM 597 N N . ILE A 1 88 ? -7.788 3.991 -3.450 1.00 86.75 88 ILE A N 1
ATOM 598 C CA . ILE A 1 88 ? -7.752 3.627 -4.869 1.00 86.75 88 ILE A CA 1
ATOM 599 C C . ILE A 1 88 ? -9.149 3.774 -5.484 1.00 86.75 88 ILE A C 1
ATOM 601 O O . ILE A 1 88 ? -9.269 4.427 -6.507 1.00 86.75 88 ILE A O 1
ATOM 605 N N . ASP A 1 89 ? -10.204 3.262 -4.849 1.00 85.19 89 ASP A N 1
ATOM 606 C CA . ASP A 1 89 ? -11.593 3.395 -5.323 1.00 85.19 89 ASP A CA 1
ATOM 607 C C . ASP A 1 89 ? -12.058 4.865 -5.400 1.00 85.19 89 ASP A C 1
ATOM 609 O O . ASP A 1 89 ? -12.737 5.266 -6.341 1.00 85.19 89 ASP A O 1
ATOM 613 N N . LEU A 1 90 ? -11.634 5.702 -4.445 1.00 83.62 90 LEU A N 1
ATOM 614 C CA . LEU A 1 90 ? -11.978 7.128 -4.395 1.00 83.62 90 LEU A CA 1
ATOM 615 C C . LEU A 1 90 ? -11.206 7.986 -5.410 1.00 83.62 90 LEU A C 1
ATOM 617 O O . LEU A 1 90 ? -11.752 8.971 -5.907 1.00 83.62 90 LEU A O 1
ATOM 621 N N . HIS A 1 91 ? -9.937 7.660 -5.673 1.00 75.25 91 HIS A N 1
ATOM 622 C CA . HIS A 1 91 ? -9.058 8.418 -6.576 1.00 75.25 91 HIS A CA 1
ATOM 623 C C . HIS A 1 91 ? -9.016 7.869 -7.999 1.00 75.25 91 HIS A C 1
ATOM 625 O O . HIS A 1 91 ? -8.695 8.605 -8.926 1.00 75.25 91 HIS A O 1
ATOM 631 N N . LEU A 1 92 ? -9.377 6.606 -8.173 1.00 71.38 92 LEU A N 1
ATOM 632 C CA . LEU A 1 92 ? -9.528 5.934 -9.451 1.00 71.38 92 LEU A CA 1
ATOM 633 C C . LEU A 1 92 ? -10.978 5.426 -9.578 1.00 71.38 92 LEU A C 1
ATOM 635 O O . LEU A 1 92 ? -11.184 4.221 -9.732 1.00 71.38 92 LEU A O 1
ATOM 639 N N . PRO A 1 93 ? -12.003 6.305 -9.470 1.00 54.91 93 PRO A N 1
ATOM 640 C CA . PRO A 1 93 ? -13.402 5.895 -9.492 1.00 54.91 93 PRO A CA 1
ATOM 641 C C . PRO A 1 93 ? -13.787 5.479 -10.910 1.00 54.91 93 PRO A C 1
ATOM 643 O O . PRO A 1 93 ? -14.415 6.246 -11.626 1.00 54.91 93 PRO A O 1
ATOM 646 N N . GLY A 1 94 ? -13.365 4.284 -11.323 1.00 50.97 94 GLY A N 1
ATOM 647 C CA . GLY A 1 94 ? -13.577 3.728 -12.648 1.00 50.97 94 GLY A CA 1
ATOM 648 C C . GLY A 1 94 ? -13.146 4.670 -13.772 1.00 50.97 94 GLY A C 1
ATOM 649 O O . GLY A 1 94 ? -13.902 5.547 -14.191 1.00 50.97 94 GLY A O 1
ATOM 650 N N . GLU A 1 95 ? -12.029 4.365 -14.431 1.00 47.16 95 GLU A N 1
ATOM 651 C CA . GLU A 1 95 ? -12.081 4.481 -15.889 1.00 47.16 95 GLU A CA 1
ATOM 652 C C . GLU A 1 95 ? -13.133 3.471 -16.368 1.00 47.16 95 GLU A C 1
ATOM 654 O O . GLU A 1 95 ? -12.858 2.319 -16.685 1.00 47.16 95 GLU A O 1
ATOM 659 N N . ALA A 1 96 ? -14.397 3.885 -16.300 1.00 44.12 96 ALA A N 1
ATOM 660 C CA . ALA A 1 96 ? -15.499 3.233 -16.958 1.00 44.12 96 ALA A CA 1
ATOM 661 C C . ALA A 1 96 ? -15.332 3.489 -18.458 1.00 44.12 96 ALA A C 1
ATOM 663 O O . ALA A 1 96 ? -15.975 4.391 -18.996 1.00 44.12 96 ALA A O 1
ATOM 664 N N . HIS A 1 97 ? -14.470 2.716 -19.124 1.00 35.81 97 HIS A N 1
ATOM 665 C CA . HIS A 1 97 ? -14.651 2.400 -20.539 1.00 35.81 97 HIS A CA 1
ATOM 666 C C . HIS A 1 97 ? -13.953 1.109 -20.966 1.00 35.81 97 HIS A C 1
ATOM 668 O O . HIS A 1 97 ? -12.710 1.110 -21.082 1.00 35.81 97 HIS A O 1
#

Radius of gyration: 14.05 Å; chains: 1; bounding box: 44×29×35 Å

Secondary structure (DSSP, 8-state):
--------SHHHHHHHH--SHHHHHHHHHHHHHT--HHHHHHHHHHHHH-THHHHHHHHHT--HHHHHHHHHHT---HHHHHHHHHHHHHHS-----

pLDDT: mean 79.52, std 15.89, range [35.81, 90.81]

Foldseek 3Di:
DDDPPDPPDDLQVLLAVLQALQSLLVLLVVQVVVVDLVSNLSSLLSVLSHNNLVVLCVQLVHDSVVSSVCSNVSHDDPSRVVSSVVSSCVSCVDPPD

Sequence (97 aa):
MTSPTTPDGASGDAAASLTTLEALAAWLAAAFESGDTAVLVDALVVASRAEGTAHMAAAAGLPQAELRAAFANGELSLDATLAIMKVIDLHLPGEAH